Protein AF-A0ABD1RN39-F1 (afdb_monomer)

Structure (mmCIF, N/CA/C/O backbone):
data_AF-A0ABD1RN39-F1
#
_entry.id   AF-A0ABD1RN39-F1
#
loop_
_atom_site.group_PDB
_atom_site.id
_atom_site.type_symbol
_atom_site.label_atom_id
_atom_site.label_alt_id
_atom_site.label_comp_id
_atom_site.label_asym_id
_atom_site.label_entity_id
_atom_site.label_seq_id
_atom_site.pdbx_PDB_ins_code
_atom_site.Cartn_x
_atom_site.Cartn_y
_atom_site.Cartn_z
_atom_site.occupancy
_atom_site.B_iso_or_equiv
_atom_site.auth_seq_id
_atom_site.auth_comp_id
_atom_site.auth_asym_id
_atom_site.auth_atom_id
_atom_site.pdbx_PDB_model_num
ATOM 1 N N . MET A 1 1 ? -4.071 11.282 -17.818 1.00 54.38 1 MET A N 1
ATOM 2 C CA . MET A 1 1 ? -5.078 11.317 -16.741 1.00 54.38 1 MET A CA 1
ATOM 3 C C . MET A 1 1 ? -4.749 12.535 -15.912 1.00 54.38 1 MET A C 1
ATOM 5 O O . MET A 1 1 ? -3.592 12.672 -15.543 1.00 54.38 1 MET A O 1
ATOM 9 N N . ASP A 1 2 ? -5.693 13.455 -15.765 1.00 79.44 2 ASP A N 1
ATOM 10 C CA . ASP A 1 2 ? -5.464 14.704 -15.035 1.00 79.44 2 ASP A CA 1
ATOM 11 C C . ASP A 1 2 ? -5.264 14.408 -13.538 1.00 79.44 2 ASP A C 1
ATOM 13 O O . ASP A 1 2 ? -5.918 13.499 -13.013 1.00 79.44 2 ASP A O 1
ATOM 17 N N . ASP A 1 3 ? -4.368 15.124 -12.851 1.00 71.00 3 ASP A N 1
ATOM 18 C CA . ASP A 1 3 ? -4.032 14.857 -11.437 1.00 71.00 3 ASP A CA 1
ATOM 19 C C . ASP A 1 3 ? -5.289 14.898 -10.544 1.00 71.00 3 ASP A C 1
ATOM 21 O O . ASP A 1 3 ? -5.432 14.101 -9.614 1.00 71.00 3 ASP A O 1
ATOM 25 N N . THR A 1 4 ? -6.251 15.764 -10.879 1.00 75.12 4 THR A N 1
ATOM 26 C CA . THR A 1 4 ? -7.545 15.880 -10.194 1.00 75.12 4 THR A CA 1
ATOM 27 C C . THR A 1 4 ? -8.432 14.652 -10.405 1.00 75.12 4 THR A C 1
ATOM 29 O O . THR A 1 4 ? -8.993 14.124 -9.446 1.00 75.12 4 THR A O 1
ATOM 32 N N . MET A 1 5 ? -8.529 14.144 -11.637 1.00 73.00 5 MET A N 1
ATOM 33 C CA . MET A 1 5 ? -9.265 12.907 -11.944 1.00 73.00 5 MET A CA 1
ATOM 34 C C . MET A 1 5 ? -8.652 11.700 -11.229 1.00 73.00 5 MET A C 1
ATOM 36 O O . MET A 1 5 ? -9.372 10.822 -10.752 1.00 73.00 5 MET A O 1
ATOM 40 N N . PHE A 1 6 ? -7.323 11.662 -11.125 1.00 68.25 6 PHE A N 1
ATOM 41 C CA . PHE A 1 6 ? -6.609 10.608 -10.417 1.00 68.25 6 PHE A CA 1
ATOM 42 C C . PHE A 1 6 ? -6.840 10.660 -8.909 1.00 68.25 6 PHE A C 1
ATOM 44 O O . PHE A 1 6 ? -7.177 9.637 -8.313 1.00 68.25 6 PHE A O 1
ATOM 51 N N . ALA A 1 7 ? -6.743 11.844 -8.304 1.00 69.88 7 ALA A N 1
ATOM 52 C CA . ALA A 1 7 ? -7.048 12.030 -6.891 1.00 69.88 7 ALA A CA 1
ATOM 53 C C . ALA A 1 7 ? -8.496 11.631 -6.564 1.00 69.88 7 ALA A C 1
ATOM 55 O O . ALA A 1 7 ? -8.723 10.908 -5.598 1.00 69.88 7 ALA A O 1
ATOM 56 N N . LEU A 1 8 ? -9.460 12.030 -7.402 1.00 73.69 8 LEU A N 1
ATOM 57 C CA . LEU A 1 8 ? -10.871 11.665 -7.248 1.00 73.69 8 LEU A CA 1
ATOM 58 C C . LEU A 1 8 ? -11.103 10.158 -7.380 1.00 73.69 8 LEU A C 1
ATOM 60 O O . LEU A 1 8 ? -11.756 9.566 -6.526 1.00 73.69 8 LEU A O 1
ATOM 64 N N . THR A 1 9 ? -10.550 9.523 -8.414 1.00 73.75 9 THR A N 1
ATOM 65 C CA . THR A 1 9 ? -10.714 8.077 -8.641 1.00 73.75 9 THR A CA 1
ATOM 66 C C . THR A 1 9 ? -10.131 7.278 -7.484 1.00 73.75 9 THR A C 1
ATOM 68 O O . THR A 1 9 ? -10.786 6.394 -6.938 1.00 73.75 9 THR A O 1
ATOM 71 N N . ASN A 1 10 ? -8.914 7.627 -7.068 1.00 69.00 10 ASN A N 1
ATOM 72 C CA . ASN A 1 10 ? -8.259 6.967 -5.954 1.00 69.00 10 ASN A CA 1
ATOM 73 C C . ASN A 1 10 ? -9.017 7.206 -4.638 1.00 69.00 10 ASN A C 1
ATOM 75 O O . ASN A 1 10 ? -9.127 6.304 -3.819 1.00 69.00 10 ASN A O 1
ATOM 79 N N . SER A 1 11 ? -9.602 8.394 -4.463 1.00 71.94 11 SER A N 1
ATOM 80 C CA . SER A 1 11 ? -10.421 8.727 -3.303 1.00 71.94 11 SER A CA 1
ATOM 81 C C . SER A 1 11 ? -11.652 7.816 -3.273 1.00 71.94 11 SER A C 1
ATOM 83 O O . SER A 1 11 ? -11.841 7.055 -2.329 1.00 71.94 11 SER A O 1
ATOM 85 N N . VAL A 1 12 ? -12.427 7.754 -4.354 1.00 76.12 12 VAL A N 1
ATOM 86 C CA . VAL A 1 12 ? -13.604 6.875 -4.430 1.00 76.12 12 VAL A CA 1
ATOM 87 C C . VAL A 1 12 ? -13.245 5.407 -4.167 1.00 76.12 12 VAL A C 1
ATOM 89 O O . VAL A 1 12 ? -13.893 4.773 -3.335 1.00 76.12 12 VAL A O 1
ATOM 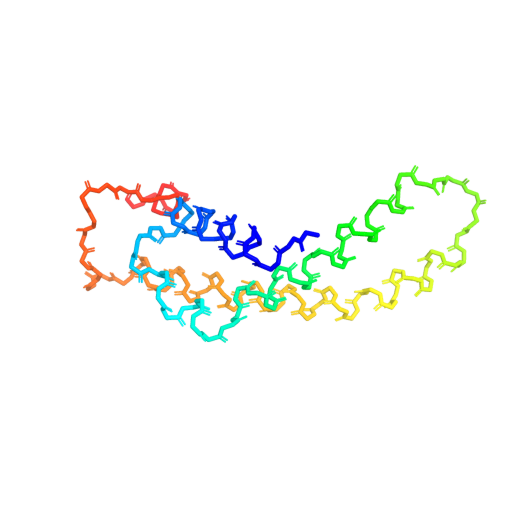92 N N . ILE A 1 13 ? -12.192 4.881 -4.803 1.00 73.19 13 ILE A N 1
ATOM 93 C CA . ILE A 1 13 ? -11.753 3.489 -4.609 1.00 73.19 13 ILE A CA 1
ATOM 94 C C . ILE A 1 13 ? -11.335 3.244 -3.158 1.00 73.19 13 ILE A C 1
ATOM 96 O O . ILE A 1 13 ? -11.785 2.271 -2.565 1.00 73.19 13 ILE A O 1
ATOM 100 N N . CYS A 1 14 ? -10.531 4.129 -2.564 1.00 71.50 14 CYS A N 1
ATOM 101 C CA . CYS A 1 14 ? -10.077 3.973 -1.182 1.00 71.50 14 CYS A CA 1
ATOM 102 C C . CYS A 1 14 ? -11.229 4.042 -0.180 1.00 71.50 14 CYS A C 1
ATOM 104 O O . CYS A 1 14 ? -11.230 3.295 0.787 1.00 71.50 14 CYS A O 1
ATOM 106 N N . ARG A 1 15 ? -12.229 4.899 -0.416 1.00 73.81 15 ARG A 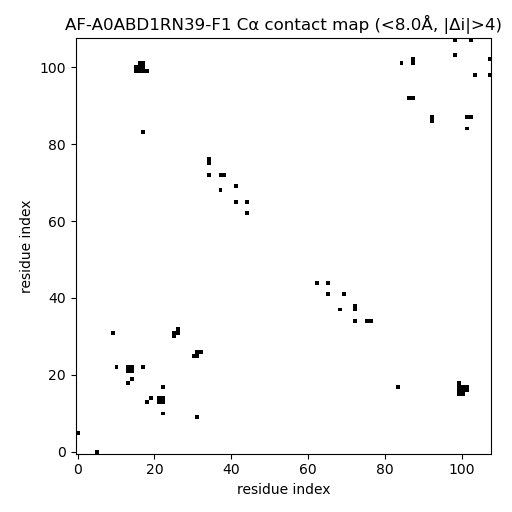N 1
ATOM 107 C CA . ARG A 1 15 ? -13.410 4.989 0.452 1.00 73.81 15 ARG A CA 1
ATOM 108 C C . ARG A 1 15 ? -14.252 3.722 0.412 1.00 73.81 15 ARG A C 1
ATOM 110 O O . ARG A 1 15 ? -14.797 3.329 1.434 1.00 73.81 15 ARG A O 1
ATOM 117 N N . ILE A 1 16 ? -14.393 3.130 -0.771 1.00 71.75 16 ILE A N 1
ATOM 118 C CA . ILE A 1 16 ? -15.143 1.887 -0.961 1.00 71.75 16 ILE A CA 1
ATOM 119 C C . ILE A 1 16 ? -14.363 0.707 -0.373 1.00 71.75 16 ILE A C 1
ATOM 121 O O . ILE A 1 16 ? -14.942 -0.133 0.303 1.00 71.75 16 ILE A O 1
ATOM 125 N N . ALA A 1 17 ? -13.055 0.651 -0.626 1.00 65.94 17 ALA A N 1
ATOM 126 C CA . ALA A 1 17 ? -12.210 -0.462 -0.221 1.00 65.94 17 ALA A CA 1
ATOM 127 C C . ALA A 1 17 ? -11.877 -0.455 1.274 1.00 65.94 17 ALA A C 1
ATOM 129 O O . ALA A 1 17 ? -11.849 -1.523 1.860 1.00 65.94 17 ALA A O 1
ATOM 130 N N . PHE A 1 18 ? -11.626 0.715 1.870 1.00 69.69 18 PHE A N 1
ATOM 131 C CA . PHE A 1 18 ? -11.047 0.860 3.216 1.00 69.69 18 PHE A CA 1
ATOM 132 C C . PHE A 1 18 ? -11.905 1.717 4.164 1.00 69.69 18 PHE A C 1
ATOM 134 O O . PHE A 1 18 ? -11.454 2.099 5.240 1.00 69.69 18 PHE A O 1
ATOM 141 N N . GLY A 1 19 ? -13.101 2.138 3.750 1.00 68.00 19 GLY A N 1
ATOM 142 C CA . GLY A 1 19 ? -13.950 3.014 4.557 1.00 68.00 19 GLY A CA 1
ATOM 143 C C . GLY A 1 19 ? -13.463 4.471 4.656 1.00 68.00 19 GLY A C 1
ATOM 144 O O . GLY A 1 19 ? -12.467 4.899 4.069 1.00 68.00 19 GLY A O 1
ATOM 145 N N . THR A 1 20 ? -14.222 5.299 5.378 1.00 63.00 20 THR A N 1
ATOM 146 C CA . THR A 1 20 ? -14.029 6.762 5.431 1.00 63.00 20 THR A CA 1
ATOM 147 C C . THR A 1 20 ? -12.930 7.254 6.378 1.00 63.00 20 THR A C 1
ATOM 149 O O . THR A 1 20 ? -12.476 8.383 6.202 1.00 63.00 20 THR A O 1
ATOM 152 N N . SER A 1 21 ? -12.493 6.466 7.370 1.00 57.25 21 SER A N 1
ATOM 153 C CA . SER A 1 21 ? -11.471 6.894 8.350 1.00 57.25 21 SER A CA 1
ATOM 154 C C . SER A 1 21 ? -10.042 6.811 7.807 1.00 57.25 21 SER A C 1
ATOM 156 O O . SER A 1 21 ? -9.216 7.664 8.121 1.00 57.25 21 SER A O 1
ATOM 158 N N . HIS A 1 22 ? -9.767 5.847 6.926 1.00 54.75 22 HIS A N 1
ATOM 159 C CA . HIS A 1 22 ? -8.434 5.561 6.375 1.00 54.75 22 HIS A CA 1
ATOM 160 C C . HIS A 1 22 ? -8.004 6.519 5.252 1.00 54.75 22 HIS A C 1
ATOM 162 O O . HIS A 1 22 ? -6.952 6.358 4.628 1.00 54.75 22 HIS A O 1
ATOM 168 N N . MET A 1 23 ? -8.855 7.502 4.953 1.00 54.44 23 MET A N 1
ATOM 169 C CA . MET A 1 23 ? -8.719 8.387 3.809 1.00 54.44 23 MET A CA 1
ATOM 170 C C . MET A 1 23 ? -7.752 9.541 4.052 1.00 54.44 23 MET A C 1
ATOM 172 O O . MET A 1 23 ? -6.989 9.874 3.156 1.00 54.44 23 MET A O 1
ATOM 176 N N . GLY A 1 24 ? -7.783 10.167 5.231 1.00 55.72 24 GLY A N 1
ATOM 177 C CA . GLY A 1 24 ? -7.041 11.410 5.475 1.00 55.72 24 GLY A CA 1
ATOM 178 C C . GLY A 1 24 ? -5.532 11.184 5.559 1.00 55.72 24 GLY A C 1
ATOM 179 O O . GLY A 1 24 ? -4.757 11.735 4.785 1.00 55.72 24 GLY A O 1
ATOM 180 N N . ASN A 1 25 ? -5.121 10.282 6.442 1.00 59.22 25 ASN A N 1
ATOM 181 C CA . ASN A 1 25 ? -3.724 10.026 6.793 1.00 59.22 25 ASN A CA 1
ATOM 182 C C . ASN A 1 25 ? -2.879 9.414 5.656 1.00 59.22 25 ASN A C 1
ATOM 184 O O . ASN A 1 25 ? -1.691 9.723 5.535 1.00 59.22 25 ASN A O 1
ATOM 188 N N . GLN A 1 26 ? -3.444 8.544 4.814 1.00 60.62 26 GLN A N 1
ATOM 189 C CA . GLN A 1 26 ? -2.677 7.854 3.766 1.00 60.62 26 GLN A CA 1
ATOM 190 C C . GLN A 1 26 ? -2.612 8.622 2.436 1.00 60.62 26 GLN A C 1
ATOM 192 O O . GLN A 1 26 ? -1.611 8.514 1.719 1.00 60.62 26 GLN A O 1
ATOM 197 N N . PHE A 1 27 ? -3.630 9.432 2.120 1.00 57.19 27 PHE A N 1
ATOM 198 C CA . PHE A 1 27 ? -3.589 10.351 0.976 1.00 57.19 27 PHE A CA 1
ATOM 199 C C . PHE A 1 27 ? -2.697 11.563 1.239 1.00 57.19 27 PHE A C 1
ATOM 201 O O . PHE A 1 27 ? -1.937 11.943 0.350 1.00 57.19 27 PHE A O 1
ATOM 208 N N . GLU A 1 28 ? -2.757 12.142 2.445 1.00 56.75 28 GLU A N 1
ATOM 209 C CA . GLU A 1 28 ? -1.911 13.282 2.829 1.00 56.75 28 GLU A CA 1
ATOM 210 C C . GLU A 1 28 ? -0.422 12.928 2.774 1.00 56.75 28 GLU A C 1
ATOM 212 O O . GLU A 1 28 ? 0.395 13.730 2.330 1.00 56.75 28 GLU A O 1
ATOM 217 N N . ASN A 1 29 ? -0.075 11.690 3.130 1.00 63.50 29 ASN A N 1
ATOM 218 C CA . ASN A 1 29 ? 1.300 11.198 3.079 1.00 63.50 29 ASN A CA 1
ATOM 219 C C . ASN A 1 29 ? 1.753 10.730 1.683 1.00 63.50 29 ASN A C 1
ATOM 221 O O . ASN A 1 29 ? 2.868 10.231 1.546 1.00 63.50 29 ASN A O 1
ATOM 225 N N . GLY A 1 30 ? 0.907 10.821 0.648 1.00 66.69 30 GLY A N 1
ATOM 226 C CA . GLY A 1 30 ? 1.258 10.456 -0.731 1.00 66.69 30 GLY A CA 1
ATOM 227 C C . GLY A 1 30 ? 1.502 8.960 -0.993 1.00 66.69 30 GLY A C 1
ATOM 228 O O . GLY A 1 30 ? 1.715 8.584 -2.146 1.00 66.69 30 GLY A O 1
ATOM 229 N N . GLN A 1 31 ? 1.413 8.096 0.027 1.00 70.31 31 GLN A N 1
ATOM 230 C CA . GLN A 1 31 ? 1.720 6.661 -0.066 1.00 70.31 31 GLN A CA 1
ATOM 231 C C . GLN A 1 31 ? 0.853 5.949 -1.112 1.00 70.31 31 GLN A C 1
ATOM 233 O O . GLN A 1 31 ? 1.370 5.172 -1.908 1.00 70.31 31 GLN A O 1
ATOM 238 N N . ILE A 1 32 ? -0.447 6.259 -1.183 1.00 70.50 32 ILE A N 1
ATOM 239 C CA . ILE A 1 32 ? -1.346 5.626 -2.163 1.00 70.50 32 ILE A CA 1
ATOM 240 C C . ILE A 1 32 ? -1.051 6.111 -3.593 1.00 70.50 32 ILE A C 1
ATOM 242 O O . ILE A 1 32 ? -1.142 5.336 -4.545 1.00 70.50 32 ILE A O 1
ATOM 246 N N . LYS A 1 33 ? -0.639 7.377 -3.766 1.00 71.12 33 LYS A N 1
ATOM 247 C CA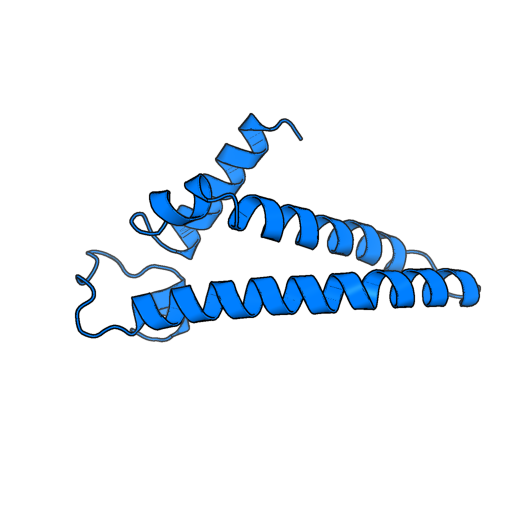 . LYS A 1 33 ? -0.233 7.904 -5.079 1.00 71.12 33 LYS A CA 1
ATOM 248 C C . LYS A 1 33 ? 1.036 7.208 -5.578 1.00 71.12 33 LYS A C 1
ATOM 250 O O . LYS A 1 33 ? 1.083 6.846 -6.750 1.00 71.12 33 LYS A O 1
ATOM 255 N N . GLU A 1 34 ? 2.025 6.986 -4.708 1.00 74.94 34 GLU A N 1
ATOM 256 C CA . GLU A 1 34 ? 3.239 6.223 -5.043 1.00 74.94 34 GLU A CA 1
ATOM 257 C C . GLU A 1 34 ? 2.898 4.763 -5.375 1.00 74.94 34 GLU A C 1
ATOM 259 O O . GLU A 1 34 ? 3.311 4.258 -6.416 1.00 74.94 34 GLU A O 1
ATOM 264 N N . LEU A 1 35 ? 2.052 4.122 -4.564 1.00 74.06 35 LEU A N 1
ATOM 265 C CA . LEU A 1 35 ? 1.612 2.739 -4.753 1.00 74.06 35 LEU A CA 1
ATOM 266 C C . LEU A 1 35 ? 0.912 2.517 -6.105 1.00 74.06 35 LEU A C 1
ATOM 268 O O . LEU A 1 35 ? 1.186 1.545 -6.810 1.00 74.06 35 LEU A O 1
ATOM 272 N N . LEU A 1 36 ? 0.027 3.439 -6.4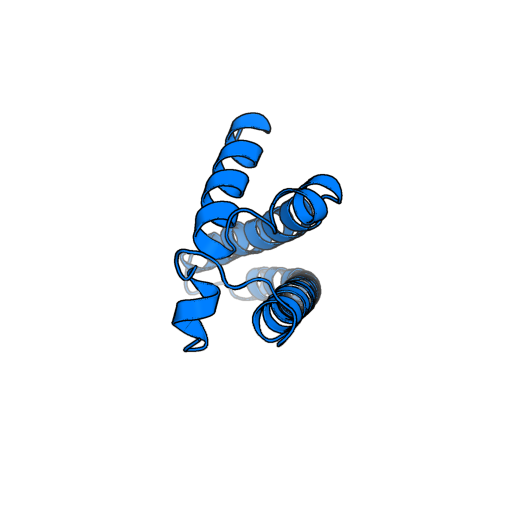90 1.00 73.44 36 LEU A N 1
ATOM 273 C CA . LEU A 1 36 ? -0.666 3.404 -7.776 1.00 73.44 36 LEU A CA 1
ATOM 274 C C . LEU A 1 36 ? 0.238 3.783 -8.956 1.00 73.44 36 LEU A C 1
ATOM 276 O O . LEU A 1 36 ? 0.097 3.225 -10.042 1.00 73.44 36 LEU A O 1
ATOM 280 N N . ALA A 1 37 ? 1.163 4.726 -8.776 1.00 74.88 37 ALA A N 1
ATOM 281 C CA . ALA A 1 37 ? 2.138 5.057 -9.811 1.00 74.88 37 ALA A CA 1
ATOM 282 C C . ALA A 1 37 ? 3.055 3.859 -10.101 1.00 74.88 37 ALA A C 1
ATOM 284 O O . ALA A 1 37 ? 3.295 3.537 -11.267 1.00 74.88 37 ALA A O 1
ATOM 285 N N . ASP A 1 38 ? 3.494 3.158 -9.053 1.00 72.88 38 ASP A N 1
ATOM 286 C CA . ASP A 1 38 ? 4.226 1.902 -9.170 1.00 72.88 38 ASP A CA 1
ATOM 287 C C . ASP A 1 38 ? 3.359 0.838 -9.860 1.00 72.88 38 ASP A C 1
ATOM 289 O O . ASP A 1 38 ? 3.823 0.194 -10.803 1.00 72.88 38 ASP A O 1
ATOM 293 N N . SER A 1 39 ? 2.081 0.700 -9.480 1.00 69.00 39 SER A N 1
ATOM 294 C CA . SER A 1 39 ? 1.180 -0.297 -10.075 1.00 69.00 39 SER A CA 1
ATOM 295 C C . SER A 1 39 ? 0.941 -0.079 -11.578 1.00 69.00 39 SER A C 1
ATOM 297 O O . SER A 1 39 ? 0.928 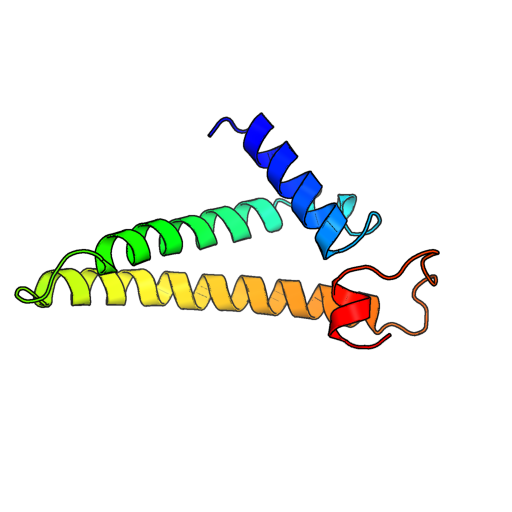-1.028 -12.370 1.00 69.00 39 SER A O 1
ATOM 299 N N . MET A 1 40 ? 0.841 1.185 -12.001 1.00 69.62 40 MET A N 1
ATOM 300 C CA . MET A 1 40 ? 0.697 1.582 -13.403 1.00 69.62 40 MET A CA 1
ATOM 301 C C . MET A 1 40 ? 1.904 1.200 -14.265 1.00 69.62 40 MET A C 1
ATOM 303 O O . MET A 1 40 ? 1.735 0.928 -15.456 1.00 69.62 40 MET A O 1
ATOM 307 N N . ILE A 1 41 ? 3.114 1.138 -13.699 1.00 67.31 41 ILE A N 1
ATOM 308 C CA . ILE A 1 41 ? 4.297 0.651 -14.426 1.00 67.31 41 ILE A CA 1
ATOM 309 C C . ILE A 1 41 ? 4.105 -0.825 -14.811 1.00 67.31 41 ILE A C 1
ATOM 311 O O . ILE A 1 41 ? 4.457 -1.208 -15.928 1.00 67.31 41 ILE A O 1
ATOM 315 N N . PHE A 1 42 ? 3.477 -1.641 -13.956 1.00 62.62 42 PHE A N 1
ATOM 316 C CA . PHE A 1 42 ? 3.184 -3.044 -14.280 1.00 62.62 42 PHE A CA 1
ATOM 317 C C . PHE A 1 42 ? 2.047 -3.194 -15.275 1.00 62.62 42 PHE A C 1
ATOM 319 O O . PHE A 1 42 ? 2.187 -3.989 -16.193 1.00 62.62 42 PHE A O 1
ATOM 326 N N . LEU A 1 43 ? 0.968 -2.412 -15.163 1.00 63.62 43 LEU A N 1
ATOM 327 C CA . LEU A 1 43 ? -0.112 -2.406 -16.164 1.00 63.62 43 LEU A CA 1
ATOM 328 C C . LEU A 1 43 ? 0.425 -2.105 -17.572 1.00 63.62 43 LEU A C 1
ATOM 330 O O . LEU A 1 43 ? 0.021 -2.736 -18.547 1.00 63.62 43 LEU A O 1
ATOM 334 N N . ARG A 1 44 ? 1.400 -1.193 -17.676 1.00 61.44 44 ARG A N 1
ATOM 335 C CA . ARG A 1 44 ? 2.085 -0.884 -18.941 1.00 61.44 44 ARG A CA 1
ATOM 336 C C . ARG A 1 44 ? 2.982 -2.024 -19.427 1.00 61.44 44 ARG A C 1
ATOM 338 O O . ARG A 1 44 ? 3.043 -2.257 -20.628 1.00 61.44 44 ARG A O 1
ATOM 345 N N . GLY A 1 45 ? 3.659 -2.730 -18.519 1.00 59.06 45 GLY A N 1
ATOM 346 C CA . GLY A 1 45 ? 4.462 -3.912 -18.848 1.00 59.06 45 GLY A CA 1
ATOM 347 C C . GLY A 1 45 ? 3.618 -5.128 -19.247 1.00 59.06 45 GLY A C 1
ATOM 348 O O . GLY A 1 45 ? 3.948 -5.820 -20.202 1.00 59.06 45 GLY A O 1
ATOM 349 N N . PHE A 1 46 ? 2.494 -5.357 -18.568 1.00 53.25 46 PHE A N 1
ATOM 350 C CA . PHE A 1 46 ? 1.560 -6.452 -18.840 1.00 53.25 46 PHE A CA 1
ATOM 351 C C . PHE A 1 46 ? 0.825 -6.247 -20.170 1.00 53.25 46 PHE A C 1
ATOM 353 O O . PHE A 1 46 ? 0.650 -7.197 -20.923 1.00 53.25 46 PHE A O 1
ATOM 360 N N . SER A 1 47 ? 0.531 -4.992 -20.534 1.00 53.44 47 SER A N 1
ATOM 361 C CA . SER A 1 47 ? 0.040 -4.631 -21.872 1.00 53.44 47 SER A CA 1
ATOM 362 C C . SER A 1 47 ? 1.014 -5.009 -23.001 1.00 53.44 47 SER A C 1
ATOM 364 O O . SER A 1 47 ? 0.575 -5.179 -24.134 1.00 53.44 47 SER A O 1
ATOM 366 N N . ALA A 1 48 ? 2.314 -5.165 -22.720 1.00 52.16 48 ALA A N 1
ATOM 367 C CA . ALA A 1 48 ? 3.294 -5.672 -23.683 1.00 52.16 48 ALA A CA 1
ATOM 368 C C . ALA A 1 48 ? 3.358 -7.216 -23.738 1.00 52.16 48 ALA A C 1
ATOM 370 O O . ALA A 1 48 ? 4.029 -7.756 -24.611 1.00 52.16 48 ALA A O 1
ATOM 371 N N . SER A 1 49 ? 2.669 -7.933 -22.840 1.00 47.84 49 SER A N 1
ATOM 372 C CA . SER A 1 49 ? 2.609 -9.404 -22.805 1.00 47.84 49 SER A CA 1
ATOM 373 C C . SER A 1 49 ? 1.420 -9.999 -23.572 1.00 47.84 49 SER A C 1
ATOM 375 O O . SER A 1 49 ? 1.417 -11.203 -23.815 1.00 47.84 49 SER A O 1
ATOM 377 N N . ASP A 1 50 ? 0.468 -9.185 -24.035 1.00 54.59 50 ASP A N 1
ATOM 378 C CA . ASP A 1 50 ? -0.439 -9.585 -25.126 1.00 54.59 50 ASP A CA 1
ATOM 379 C C . ASP A 1 50 ? 0.300 -9.619 -26.491 1.00 54.59 50 ASP A C 1
ATOM 381 O O . ASP A 1 50 ? -0.232 -10.077 -27.501 1.00 54.59 50 ASP A O 1
ATOM 385 N N . LEU A 1 51 ? 1.551 -9.138 -26.528 1.00 52.31 51 LEU A N 1
ATOM 386 C CA . LEU A 1 51 ? 2.345 -8.803 -27.713 1.00 52.31 51 LEU A CA 1
ATOM 387 C C . LEU A 1 51 ? 3.428 -9.859 -28.044 1.00 52.31 51 LEU A C 1
ATOM 389 O O . LEU A 1 51 ? 4.603 -9.547 -28.175 1.00 52.31 51 LEU A O 1
ATOM 393 N N . PHE A 1 52 ? 3.003 -11.085 -28.341 1.00 50.81 52 PHE A N 1
ATOM 394 C CA . PHE A 1 52 ? 3.683 -12.012 -29.272 1.00 50.81 52 PHE A CA 1
ATOM 395 C C . PHE A 1 52 ? 4.577 -13.154 -28.723 1.00 50.81 52 PHE A C 1
ATOM 397 O O . PHE A 1 52 ? 5.513 -12.942 -27.949 1.00 50.81 52 PHE A O 1
ATOM 404 N N . PRO A 1 53 ? 4.389 -14.379 -29.268 1.00 61.03 53 PRO A N 1
ATOM 405 C CA . PRO A 1 53 ? 5.431 -15.392 -29.382 1.00 61.03 53 PRO A CA 1
ATOM 406 C C . PRO A 1 53 ? 6.460 -14.980 -30.451 1.00 61.03 53 PRO A C 1
ATOM 408 O O . PRO A 1 53 ? 6.102 -14.413 -31.482 1.00 61.03 53 PRO A O 1
ATOM 411 N N . SER A 1 54 ? 7.719 -15.397 -30.269 1.00 60.31 54 SER A N 1
ATOM 412 C CA . SER A 1 54 ? 8.848 -15.283 -31.225 1.00 60.31 54 SER A CA 1
ATOM 413 C C . SER A 1 54 ? 9.659 -13.971 -31.198 1.00 60.31 54 SER A C 1
ATOM 415 O O . SER A 1 54 ? 9.787 -13.322 -32.226 1.00 60.31 54 SER A O 1
ATOM 417 N N . SER A 1 55 ? 10.238 -13.583 -30.049 1.00 59.50 55 SER A N 1
ATOM 418 C CA . SER A 1 55 ? 11.483 -12.774 -29.901 1.00 59.50 55 SER A CA 1
ATOM 419 C C . SER A 1 55 ? 11.720 -12.470 -28.412 1.00 59.50 55 SER A C 1
ATOM 421 O O . SER A 1 55 ? 11.272 -11.451 -27.904 1.00 59.50 55 SER A O 1
ATOM 423 N N . VAL A 1 56 ? 12.371 -13.376 -27.680 1.00 62.28 56 VAL A N 1
ATOM 424 C CA . VAL A 1 56 ? 12.274 -13.443 -26.202 1.00 62.28 56 VAL A CA 1
ATOM 425 C C . VAL A 1 56 ? 13.328 -12.591 -25.460 1.00 62.28 56 VAL A C 1
ATOM 427 O O . VAL A 1 56 ? 13.129 -12.237 -24.303 1.00 62.28 56 VAL A O 1
ATOM 430 N N . GLY A 1 57 ? 14.427 -12.195 -26.114 1.00 61.84 57 GLY A N 1
ATOM 431 C CA . GLY A 1 57 ? 15.556 -11.511 -25.453 1.00 61.84 57 GLY A CA 1
ATOM 432 C C . GLY A 1 57 ? 15.221 -10.138 -24.853 1.00 61.84 57 GLY A C 1
ATOM 433 O O . GLY A 1 57 ? 15.444 -9.909 -23.669 1.00 61.84 57 GLY A O 1
ATOM 434 N N . TRP A 1 58 ? 14.608 -9.245 -25.635 1.00 64.50 58 TRP A N 1
ATOM 435 C CA . TRP A 1 58 ? 14.257 -7.890 -25.181 1.00 64.50 58 TRP A CA 1
ATOM 436 C C . TRP A 1 58 ? 13.170 -7.884 -24.092 1.00 64.50 58 TRP A C 1
ATOM 438 O O . TRP A 1 58 ? 13.147 -6.996 -23.241 1.00 64.50 58 TRP A O 1
ATOM 448 N N . ILE A 1 59 ? 12.290 -8.892 -24.095 1.00 61.34 59 ILE A N 1
ATOM 449 C CA . ILE A 1 59 ? 11.245 -9.078 -23.083 1.00 61.34 59 ILE A CA 1
ATOM 450 C C . ILE A 1 59 ? 11.867 -9.551 -21.772 1.00 61.34 59 ILE A C 1
ATOM 452 O O . ILE A 1 59 ? 11.484 -9.055 -20.720 1.00 61.34 59 ILE A O 1
ATOM 456 N N . ILE A 1 60 ? 12.845 -10.463 -21.808 1.00 62.25 60 ILE A N 1
ATOM 457 C CA . ILE A 1 60 ? 13.561 -10.896 -20.600 1.00 62.25 60 ILE A CA 1
ATOM 458 C C . ILE A 1 60 ? 14.310 -9.719 -19.970 1.00 62.25 60 ILE A C 1
ATOM 460 O O . ILE A 1 60 ? 14.215 -9.538 -18.758 1.00 62.25 60 ILE A O 1
ATOM 464 N N . ASP A 1 61 ? 14.988 -8.883 -20.759 1.00 66.31 61 ASP A N 1
ATOM 465 C CA . ASP A 1 61 ? 15.665 -7.686 -20.241 1.00 66.31 61 ASP A CA 1
ATOM 466 C C . ASP A 1 61 ? 14.665 -6.691 -19.629 1.00 66.31 61 ASP A C 1
ATOM 468 O O . ASP A 1 61 ? 14.896 -6.137 -18.547 1.00 66.31 61 ASP A O 1
ATOM 472 N N . LEU A 1 62 ? 13.502 -6.522 -20.269 1.00 65.62 62 LEU A N 1
ATOM 473 C CA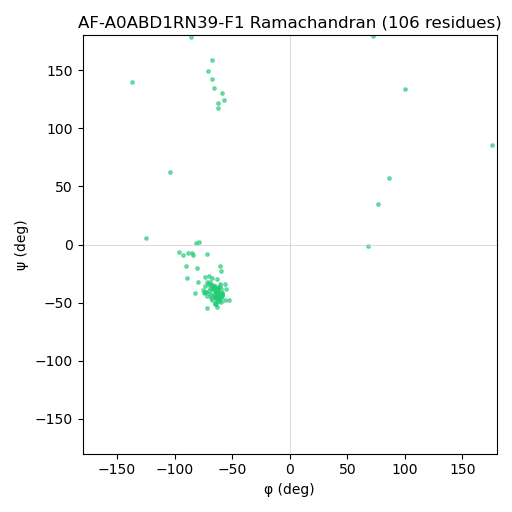 . LEU A 1 62 ? 12.414 -5.690 -19.767 1.00 65.62 62 LEU A CA 1
ATOM 474 C C . LEU A 1 62 ? 11.831 -6.255 -18.465 1.00 65.62 62 LEU A C 1
ATOM 476 O O . LEU A 1 62 ? 11.757 -5.526 -17.479 1.00 65.62 62 LEU A O 1
ATOM 480 N N . ILE A 1 63 ? 11.464 -7.538 -18.424 1.00 63.66 63 ILE A N 1
ATOM 481 C CA . ILE A 1 63 ? 10.918 -8.225 -17.244 1.00 63.66 63 ILE A CA 1
ATOM 482 C C . ILE A 1 63 ? 11.930 -8.201 -16.104 1.00 63.66 63 ILE A C 1
ATOM 484 O O . ILE A 1 63 ? 11.553 -7.901 -14.979 1.00 63.66 63 ILE A O 1
ATOM 488 N N . THR A 1 64 ? 13.212 -8.443 -16.373 1.00 67.69 64 THR A N 1
ATOM 489 C CA . THR A 1 64 ? 14.273 -8.412 -15.354 1.00 67.69 64 THR A CA 1
ATOM 490 C C . THR A 1 64 ? 14.434 -7.004 -14.773 1.00 67.69 64 THR A C 1
ATOM 492 O O . THR A 1 64 ? 14.553 -6.840 -13.556 1.00 67.69 64 THR A O 1
ATOM 495 N N . GLY A 1 65 ? 14.347 -5.964 -15.610 1.00 68.00 65 GLY A N 1
ATOM 496 C CA . GLY A 1 65 ? 14.308 -4.570 -15.159 1.00 68.00 65 GLY A CA 1
ATOM 497 C C . GLY A 1 65 ? 13.039 -4.219 -14.370 1.00 68.00 65 GLY A C 1
ATOM 498 O O . GLY A 1 65 ? 13.099 -3.482 -13.382 1.00 68.00 65 GLY A O 1
ATOM 499 N N . HIS A 1 66 ? 11.892 -4.779 -14.760 1.00 67.31 66 HIS A N 1
ATOM 500 C CA . HIS A 1 66 ? 10.626 -4.625 -14.043 1.00 67.31 66 HIS A CA 1
ATOM 501 C C . HIS A 1 66 ? 10.598 -5.433 -12.749 1.00 67.31 66 HIS A C 1
ATOM 503 O O . HIS A 1 66 ? 9.952 -4.996 -11.810 1.00 67.31 66 HIS A O 1
ATOM 509 N N . HIS A 1 67 ? 11.332 -6.541 -12.643 1.00 69.25 67 HIS A N 1
ATOM 510 C CA . HIS A 1 67 ? 11.321 -7.432 -11.486 1.00 69.25 67 HIS A CA 1
ATOM 511 C C . HIS A 1 67 ? 11.767 -6.716 -10.209 1.00 69.25 67 HIS A C 1
ATOM 513 O O . HIS A 1 67 ? 11.102 -6.818 -9.186 1.00 69.25 67 HIS A O 1
ATOM 519 N N . ARG A 1 68 ? 12.822 -5.892 -10.272 1.00 72.62 68 ARG A N 1
ATOM 520 C CA . ARG A 1 68 ? 13.233 -5.069 -9.118 1.00 72.62 68 ARG A CA 1
ATOM 521 C C . ARG A 1 68 ? 12.173 -4.040 -8.723 1.00 72.62 68 ARG A C 1
ATOM 523 O O . ARG A 1 68 ? 11.959 -3.799 -7.537 1.00 72.62 68 ARG A O 1
ATOM 530 N N . LYS A 1 69 ? 11.504 -3.430 -9.707 1.00 73.44 69 LYS A N 1
ATOM 531 C CA . LYS A 1 69 ? 10.384 -2.512 -9.446 1.00 73.44 69 LYS A CA 1
ATOM 532 C C . LYS A 1 69 ? 9.189 -3.265 -8.860 1.00 73.44 69 LYS A C 1
ATOM 534 O O . LYS A 1 69 ? 8.555 -2.758 -7.946 1.00 73.44 69 LYS A O 1
ATOM 539 N N . LEU A 1 70 ? 8.931 -4.479 -9.340 1.00 70.06 70 LEU A N 1
ATOM 540 C CA . LEU A 1 70 ? 7.856 -5.366 -8.908 1.00 70.06 70 LEU A CA 1
ATOM 541 C C . LEU A 1 70 ? 8.051 -5.786 -7.460 1.00 70.06 70 LEU A C 1
ATOM 543 O O . LEU A 1 70 ? 7.131 -5.679 -6.664 1.00 70.06 70 LEU A O 1
ATOM 547 N N . GLU A 1 71 ? 9.266 -6.177 -7.098 1.00 78.69 71 GLU A N 1
ATOM 548 C CA . GLU A 1 71 ? 9.608 -6.544 -5.730 1.00 78.69 71 GLU A CA 1
ATOM 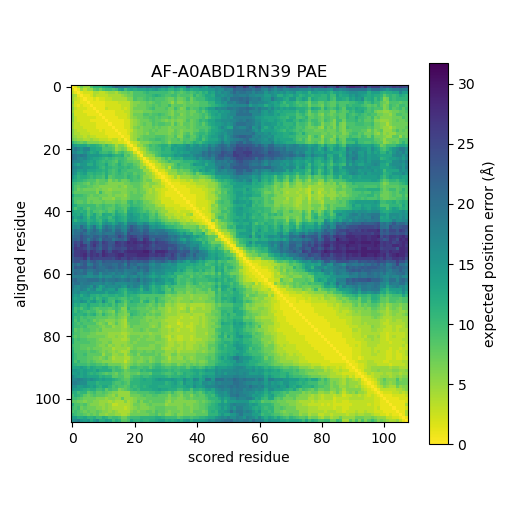549 C C . GLU A 1 71 ? 9.433 -5.360 -4.765 1.00 78.69 71 GLU A C 1
ATOM 551 O O . GLU A 1 71 ? 8.909 -5.522 -3.663 1.00 78.69 71 GLU A O 1
ATOM 556 N N . ARG A 1 72 ? 9.817 -4.144 -5.188 1.00 81.00 72 ARG A N 1
ATOM 557 C CA . ARG A 1 72 ? 9.570 -2.918 -4.413 1.00 81.00 72 ARG A CA 1
ATOM 558 C C . ARG A 1 72 ? 8.075 -2.622 -4.288 1.00 81.00 72 ARG A C 1
ATOM 560 O O . ARG A 1 72 ? 7.614 -2.339 -3.189 1.00 81.00 72 ARG A O 1
ATOM 567 N N . CYS A 1 73 ? 7.322 -2.726 -5.378 1.00 75.06 73 CYS A N 1
ATOM 568 C CA . CYS A 1 73 ? 5.886 -2.482 -5.367 1.00 75.06 73 CYS A CA 1
ATOM 569 C C . CYS A 1 73 ? 5.141 -3.497 -4.492 1.00 75.06 73 CYS A C 1
ATOM 571 O O . CYS A 1 73 ? 4.342 -3.095 -3.652 1.00 75.06 73 CYS A O 1
ATOM 573 N N . PHE A 1 74 ? 5.455 -4.790 -4.604 1.00 76.19 74 PHE A N 1
ATOM 574 C CA . PHE A 1 74 ? 4.895 -5.820 -3.729 1.00 76.19 74 PHE A CA 1
ATOM 575 C C . PHE A 1 74 ? 5.205 -5.546 -2.263 1.00 76.19 74 PHE A C 1
ATOM 577 O O . PHE A 1 74 ? 4.310 -5.671 -1.438 1.00 76.19 74 PHE A O 1
ATOM 584 N N . ARG A 1 75 ? 6.429 -5.121 -1.926 1.00 84.19 75 ARG A N 1
ATOM 585 C CA . ARG A 1 75 ? 6.764 -4.724 -0.550 1.00 84.19 75 ARG A CA 1
ATOM 586 C C . ARG A 1 75 ? 5.967 -3.513 -0.067 1.00 84.19 75 ARG A C 1
ATOM 588 O O . ARG A 1 75 ? 5.537 -3.499 1.085 1.00 84.19 75 ARG A O 1
ATOM 595 N N . ASN A 1 76 ? 5.751 -2.524 -0.932 1.00 80.12 76 ASN A N 1
ATOM 596 C CA . ASN A 1 76 ? 4.929 -1.358 -0.617 1.00 80.12 76 ASN A CA 1
ATOM 597 C C . ASN A 1 76 ? 3.464 -1.766 -0.378 1.00 80.12 76 ASN A C 1
ATOM 599 O O . ASN A 1 76 ? 2.883 -1.363 0.627 1.00 80.12 76 ASN A O 1
ATOM 603 N N . PHE A 1 77 ? 2.894 -2.617 -1.241 1.00 78.31 77 PHE A N 1
ATOM 604 C CA . PHE A 1 77 ? 1.543 -3.164 -1.071 1.00 78.31 77 PHE A CA 1
ATOM 605 C C . PHE A 1 77 ? 1.426 -4.034 0.183 1.00 78.31 77 PHE A C 1
ATOM 607 O O . PHE A 1 77 ? 0.475 -3.863 0.934 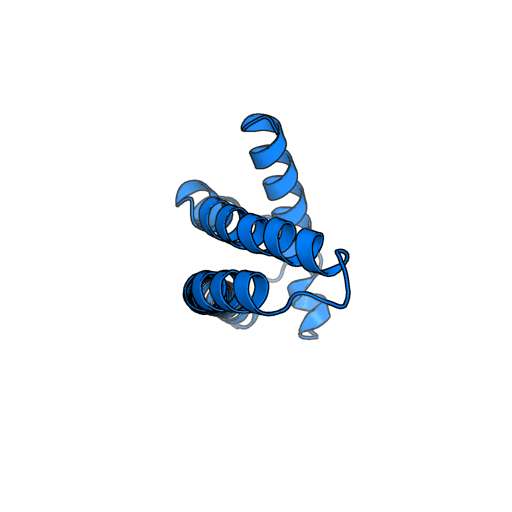1.00 78.31 77 PHE A O 1
ATOM 614 N N . ASP A 1 78 ? 2.386 -4.920 0.450 1.00 83.31 78 ASP A N 1
ATOM 615 C CA . ASP A 1 78 ? 2.403 -5.765 1.652 1.00 83.31 78 ASP A CA 1
ATOM 616 C C . ASP A 1 78 ? 2.431 -4.909 2.923 1.00 83.31 78 ASP A C 1
ATOM 618 O O . ASP A 1 78 ? 1.630 -5.108 3.830 1.00 83.31 78 ASP A O 1
ATOM 622 N N . THR A 1 79 ? 3.285 -3.883 2.957 1.00 85.19 79 THR A N 1
ATOM 623 C CA . THR A 1 79 ? 3.350 -2.945 4.087 1.00 85.19 79 THR A CA 1
ATOM 624 C C . THR A 1 79 ? 2.036 -2.183 4.262 1.00 85.19 79 THR A C 1
ATOM 626 O O . THR A 1 79 ? 1.578 -1.989 5.387 1.00 85.19 79 THR A O 1
ATOM 629 N N . PHE A 1 80 ? 1.427 -1.749 3.160 1.00 81.12 80 PHE A N 1
ATOM 630 C CA . PHE A 1 80 ? 0.149 -1.045 3.164 1.00 81.12 80 PHE A CA 1
ATOM 631 C C . PHE A 1 80 ? -0.994 -1.938 3.669 1.00 81.12 80 PHE A C 1
ATOM 633 O O . PHE A 1 80 ? -1.697 -1.558 4.602 1.00 81.12 80 PHE A O 1
ATOM 640 N N . PHE A 1 81 ? -1.141 -3.148 3.123 1.00 79.31 81 PHE A N 1
ATOM 641 C CA . PHE A 1 81 ? -2.184 -4.085 3.538 1.00 79.31 81 PHE A CA 1
ATOM 642 C C . PHE A 1 81 ? -1.990 -4.587 4.965 1.00 79.31 81 PHE A C 1
ATOM 644 O O . PHE A 1 81 ? -2.979 -4.743 5.667 1.00 79.31 81 PHE A O 1
ATOM 651 N N . ARG A 1 82 ? -0.750 -4.783 5.434 1.00 85.75 82 ARG A N 1
ATOM 652 C CA . ARG A 1 82 ? -0.485 -5.103 6.847 1.00 85.75 82 ARG A CA 1
ATOM 653 C C . ARG A 1 82 ? -0.998 -4.014 7.775 1.00 85.75 82 ARG A C 1
ATOM 655 O O . ARG A 1 82 ? -1.738 -4.327 8.692 1.00 85.75 82 ARG A O 1
ATOM 662 N N . LYS A 1 83 ? -0.673 -2.745 7.501 1.00 82.19 83 LYS A N 1
ATOM 663 C CA . LYS A 1 83 ? -1.182 -1.620 8.302 1.00 82.19 83 LYS A CA 1
ATOM 664 C C . LYS A 1 83 ? -2.708 -1.572 8.308 1.00 82.19 83 LYS A C 1
ATOM 666 O O . LYS A 1 83 ? -3.296 -1.361 9.359 1.00 82.19 83 LYS A O 1
ATOM 671 N N . LEU A 1 84 ? -3.331 -1.785 7.148 1.00 80.25 84 LEU A N 1
ATOM 672 C CA . LEU A 1 84 ? -4.787 -1.847 7.048 1.00 80.25 84 LEU A CA 1
ATOM 673 C C . LEU A 1 84 ? -5.361 -2.999 7.875 1.00 80.25 84 LEU A C 1
ATOM 675 O O . LEU A 1 84 ? -6.289 -2.783 8.642 1.00 80.25 84 LEU A O 1
ATOM 679 N N . LEU A 1 85 ? -4.814 -4.207 7.747 1.00 85.12 85 LEU A N 1
ATOM 680 C CA . LEU A 1 85 ? -5.272 -5.374 8.500 1.00 85.12 85 LEU A CA 1
ATOM 681 C C . LEU A 1 85 ? -5.081 -5.189 10.006 1.00 85.12 85 LEU A C 1
ATOM 683 O O . LEU A 1 85 ? -5.999 -5.494 10.757 1.00 85.12 85 LEU A O 1
ATOM 687 N N . ASP A 1 86 ? -3.935 -4.663 10.439 1.00 86.12 86 ASP A N 1
ATOM 688 C CA . ASP A 1 86 ? -3.657 -4.381 11.849 1.00 86.12 86 ASP A CA 1
ATOM 689 C C . ASP A 1 86 ? -4.681 -3.390 12.428 1.00 86.12 86 ASP A C 1
ATOM 691 O O . ASP A 1 86 ? -5.132 -3.569 13.555 1.00 86.12 86 ASP A O 1
ATOM 695 N N . GLU A 1 87 ? -5.098 -2.384 11.650 1.00 81.62 87 GLU A N 1
ATOM 696 C CA . GLU A 1 87 ? -6.144 -1.436 12.054 1.00 81.62 87 GLU A CA 1
ATOM 697 C C . GLU A 1 87 ? -7.529 -2.098 12.127 1.00 81.62 87 GLU A C 1
ATOM 699 O O . GLU A 1 87 ? -8.257 -1.881 13.093 1.00 81.62 87 GLU A O 1
ATOM 704 N N . HIS A 1 88 ? -7.895 -2.941 11.152 1.00 83.31 88 HIS A N 1
ATOM 705 C CA . HIS A 1 88 ? -9.208 -3.605 11.132 1.00 83.31 88 HIS A CA 1
ATOM 706 C C . HIS A 1 88 ? -9.332 -4.703 12.196 1.00 83.31 88 HIS A C 1
ATOM 708 O O . HIS A 1 88 ? -10.415 -4.902 12.740 1.00 83.31 88 HIS A O 1
ATOM 714 N N . LEU A 1 89 ? -8.229 -5.383 12.519 1.00 85.12 89 LEU A N 1
ATOM 715 C CA . LEU A 1 89 ? -8.166 -6.425 13.543 1.00 85.12 89 LEU A CA 1
ATOM 716 C C . LEU A 1 89 ? -7.975 -5.875 14.964 1.00 85.12 89 LEU A C 1
ATOM 718 O O . LEU A 1 89 ? -8.076 -6.654 15.914 1.00 85.12 89 LEU A O 1
ATOM 722 N N . ASP A 1 90 ? -7.699 -4.575 15.136 1.00 86.06 90 ASP A N 1
ATOM 723 C CA . ASP A 1 90 ? -7.577 -3.963 16.461 1.00 86.06 90 ASP A CA 1
ATOM 724 C C . ASP A 1 90 ? -8.917 -4.079 17.216 1.00 86.06 90 ASP A C 1
ATOM 726 O O . ASP A 1 90 ? -9.913 -3.477 16.806 1.00 86.06 90 ASP A O 1
ATOM 730 N N . PRO A 1 91 ? -8.973 -4.789 18.362 1.00 82.62 91 PRO A N 1
ATOM 731 C CA . PRO A 1 91 ? -10.189 -4.897 19.171 1.00 82.62 91 PRO A CA 1
ATOM 732 C C . PRO A 1 91 ? -10.698 -3.546 19.699 1.00 82.62 91 PRO A C 1
ATOM 734 O O . PRO A 1 91 ? -11.845 -3.443 20.135 1.00 82.62 91 PRO A O 1
ATOM 737 N N . SER A 1 92 ? -9.831 -2.532 19.699 1.00 85.81 92 SER A N 1
ATOM 738 C CA . SER A 1 92 ? -10.106 -1.158 20.121 1.00 85.81 92 SER A CA 1
ATOM 739 C C . SER A 1 92 ? -10.645 -0.289 18.981 1.00 85.81 92 SER A C 1
ATOM 741 O O . SER A 1 92 ? -11.051 0.849 19.242 1.00 85.81 92 SER A O 1
ATOM 743 N N . ARG A 1 93 ? -10.663 -0.790 17.733 1.00 82.88 93 ARG A N 1
ATOM 744 C CA . ARG A 1 93 ? -11.233 -0.080 16.582 1.00 82.88 93 ARG A CA 1
ATOM 745 C C . ARG A 1 93 ? -12.712 0.219 16.857 1.00 82.88 93 ARG A C 1
ATOM 747 O O . ARG A 1 93 ? -13.468 -0.683 17.233 1.00 82.88 93 ARG A O 1
ATOM 754 N N . PRO A 1 94 ? -13.166 1.471 16.666 1.00 79.94 94 PRO A N 1
ATOM 755 C CA . PRO A 1 94 ? -14.586 1.788 16.715 1.00 79.94 94 PRO A CA 1
ATOM 756 C C . PRO A 1 94 ? -15.333 0.939 15.686 1.00 79.94 94 PRO A C 1
ATOM 758 O O . PRO A 1 94 ? -14.987 0.979 14.506 1.00 79.94 94 PRO A O 1
ATOM 761 N N . ARG A 1 95 ? -16.353 0.183 16.112 1.00 74.50 95 ARG A N 1
ATOM 762 C CA . ARG A 1 95 ? -17.162 -0.589 15.161 1.00 74.50 95 ARG A CA 1
ATOM 763 C C . ARG A 1 95 ? -17.858 0.370 14.198 1.00 74.50 95 ARG A C 1
ATOM 765 O O . ARG A 1 95 ? -18.589 1.248 14.673 1.00 74.50 95 ARG A O 1
ATOM 772 N N . PRO A 1 96 ? -17.636 0.232 12.884 1.00 74.25 96 PRO A N 1
ATOM 773 C CA . PRO A 1 96 ? -18.363 1.025 11.915 1.00 74.25 96 PRO A CA 1
ATOM 774 C C . PRO A 1 96 ? -19.844 0.616 11.903 1.00 74.25 96 PRO A C 1
ATOM 776 O O . PRO A 1 96 ? -20.220 -0.463 12.354 1.00 74.25 96 PRO A O 1
ATOM 779 N N . GLU A 1 97 ? -20.704 1.506 11.409 1.00 76.88 97 GLU A N 1
ATOM 780 C CA . GLU A 1 97 ? -22.137 1.219 11.235 1.00 76.88 97 GLU A CA 1
ATOM 781 C C . GLU A 1 97 ? -22.386 0.202 10.108 1.00 76.88 97 GLU A C 1
ATOM 783 O O . GLU A 1 97 ? -23.378 -0.519 10.137 1.00 76.88 97 GLU A O 1
ATOM 788 N N . ASN A 1 98 ? -21.478 0.145 9.130 1.00 78.69 98 ASN A N 1
ATOM 789 C CA . ASN A 1 98 ? -21.487 -0.819 8.037 1.00 78.69 98 ASN A CA 1
ATOM 790 C C . ASN A 1 98 ? -20.070 -1.341 7.812 1.00 78.69 98 ASN A C 1
ATOM 792 O O . ASN A 1 98 ? -19.127 -0.545 7.814 1.00 78.69 98 ASN A O 1
ATOM 796 N N . ASP A 1 99 ? -19.962 -2.639 7.554 1.00 79.50 99 ASP A N 1
ATOM 797 C CA . ASP A 1 99 ? -18.707 -3.299 7.209 1.00 79.50 99 ASP A CA 1
ATOM 798 C C . ASP A 1 99 ? -18.193 -2.780 5.862 1.00 79.50 99 ASP A C 1
ATOM 800 O O . ASP A 1 99 ? -18.955 -2.632 4.895 1.00 79.50 99 ASP A O 1
ATOM 804 N N . ASP A 1 100 ? -16.898 -2.483 5.795 1.00 81.94 100 ASP A N 1
ATOM 805 C CA . ASP A 1 100 ? -16.241 -2.199 4.525 1.00 81.94 100 ASP A CA 1
ATOM 806 C C . ASP A 1 100 ? -15.758 -3.486 3.835 1.00 81.94 100 ASP A C 1
ATOM 808 O O . ASP A 1 100 ? -15.952 -4.608 4.309 1.00 81.94 100 ASP A O 1
ATOM 812 N N . ILE A 1 101 ? -15.170 -3.347 2.643 1.00 82.25 101 ILE A N 1
ATOM 813 C CA . ILE A 1 101 ? -14.715 -4.508 1.869 1.00 82.25 101 ILE A CA 1
ATOM 814 C C . ILE A 1 101 ? -13.660 -5.311 2.638 1.00 82.25 101 ILE A C 1
ATOM 816 O O . ILE A 1 101 ? -13.642 -6.535 2.503 1.00 82.25 101 ILE A O 1
ATOM 820 N N . ILE A 1 102 ? -12.796 -4.665 3.431 1.00 83.25 102 ILE A N 1
ATOM 821 C CA . ILE A 1 102 ? -11.790 -5.383 4.216 1.00 83.25 102 ILE A CA 1
ATOM 822 C C . ILE A 1 102 ? -12.475 -6.204 5.297 1.00 83.25 102 ILE A C 1
ATOM 824 O O . ILE A 1 102 ? -12.186 -7.396 5.371 1.00 83.25 102 ILE A O 1
ATOM 828 N N . ASP A 1 103 ? -13.410 -5.611 6.045 1.00 83.81 103 ASP A N 1
ATOM 829 C CA . ASP A 1 103 ? -14.206 -6.303 7.069 1.00 83.81 103 ASP A CA 1
ATOM 830 C C . ASP A 1 103 ? -14.876 -7.568 6.495 1.00 83.81 103 ASP A C 1
ATOM 832 O O . ASP A 1 103 ? -14.691 -8.672 7.014 1.00 83.81 103 ASP A O 1
ATOM 836 N N . VAL A 1 104 ? -15.524 -7.447 5.329 1.00 85.81 104 VAL A N 1
ATOM 837 C CA . VAL A 1 104 ? -16.156 -8.580 4.627 1.00 85.81 104 VAL A CA 1
ATOM 838 C C . VAL A 1 104 ? -15.136 -9.640 4.189 1.00 85.81 104 VAL A C 1
ATOM 840 O O . VAL A 1 104 ? -15.409 -10.838 4.278 1.00 85.81 104 VAL A O 1
ATOM 843 N N . MET A 1 105 ? -13.962 -9.234 3.694 1.00 85.62 105 MET A N 1
ATOM 844 C CA . MET A 1 105 ? -12.926 -10.163 3.224 1.00 85.62 105 MET A CA 1
ATOM 845 C C . MET A 1 105 ? -12.281 -10.965 4.358 1.00 85.62 105 MET A C 1
ATOM 847 O O . MET A 1 105 ? -11.875 -12.107 4.128 1.00 85.62 105 MET A O 1
ATOM 851 N N . ILE A 1 106 ? -12.166 -10.383 5.554 1.00 86.25 106 ILE A N 1
ATOM 852 C CA . ILE A 1 106 ? -11.572 -11.046 6.725 1.00 86.25 106 ILE A CA 1
ATOM 853 C C . ILE A 1 106 ? -12.613 -11.681 7.656 1.00 86.25 106 ILE A C 1
ATOM 855 O O . ILE A 1 106 ? -12.234 -12.426 8.559 1.00 86.25 106 ILE A O 1
ATOM 859 N N . GLY A 1 107 ? -13.904 -11.459 7.395 1.00 81.06 107 GLY A N 1
ATOM 860 C CA . GLY A 1 107 ? -15.017 -12.076 8.114 1.00 81.06 107 GLY A CA 1
ATOM 861 C C . GLY A 1 107 ? -15.274 -11.466 9.491 1.00 81.06 107 GLY A C 1
ATOM 862 O O . GLY A 1 107 ? -15.605 -12.215 10.415 1.00 81.06 107 GLY A O 1
ATOM 863 N N . LEU A 1 108 ? -15.067 -10.152 9.624 1.00 74.19 108 LEU A N 1
ATOM 864 C CA . LEU A 1 108 ? -15.483 -9.379 10.798 1.00 74.19 108 LEU A CA 1
ATOM 865 C C . LEU A 1 108 ? -16.980 -9.053 10.771 1.00 74.19 108 LEU A C 1
ATOM 867 O O . LEU A 1 108 ? -17.567 -9.078 9.667 1.00 74.19 108 LEU A O 1
#

Secondary structure (DSSP, 8-state):
--HHHHHHHHHHHHHHHHTTTTHHHHHHTTHHHHHHHHHHHHHHHHTTTSS-SS--HHHHHHHHHHHHHHHHHHHHHHHHHHHHHHHHH-TTSPPPSS--HHHHHHT-

Solvent-accessible surface area (backbone atoms only — not comparable to full-atom values): 6376 Å² total; per-residue (Å²): 132,56,72,65,60,50,53,50,51,52,47,56,50,44,40,57,45,58,28,79,80,62,49,60,72,42,56,75,68,42,53,57,59,52,53,50,56,50,49,49,55,48,56,58,52,53,64,53,68,81,64,70,90,91,74,65,68,70,52,50,55,48,49,57,62,44,45,62,53,46,55,52,43,51,51,51,50,50,54,51,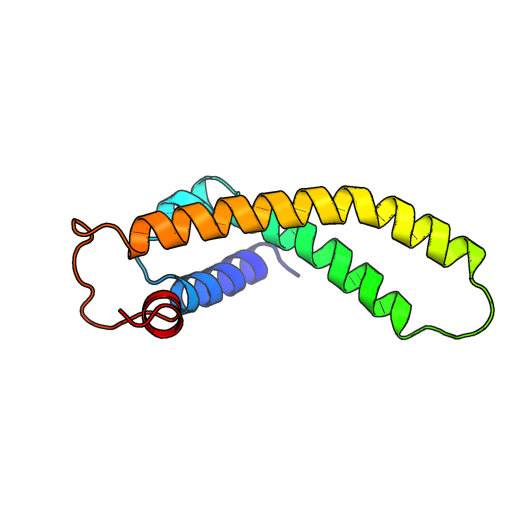51,49,55,52,49,56,53,72,67,35,89,82,50,81,81,67,97,63,81,35,52,54,36,61,73,74,67,105

Sequence (108 aa):
MDDTMFALTNSVICRIAFGTSHMGNQFENGQIKELLADSMIFLRGFSASDLFPSSVGWIIDLITGHHRKLERCFRNFDTFFRKLLDEHLDPSRPRPENDDIIDVMIGL

pLDDT: mean 71.04, std 9.97, range [47.84, 86.25]

Mean predicted aligned error: 10.54 Å

Organism: NCBI:txid205694

Foldseek 3Di:
DDPVVVLVVLQVVCCQAQNDPVRPVCVVVCLVVVLVVLVVVVVVLVVCVVPDDDDCVVNCVVVVVNVVSVVVSVVSVVVVVVVSVCQVPPPPRDDDPDDHNVCVVVVD

Radius of gyration: 17.4 Å; Cα contacts (8 Å, |Δi|>4): 42; chains: 1; bounding box: 38×31×51 Å

InterPro domains:
  IPR036396 Cytochrome P450 superfamily [G3DSA:1.10.630.10] (1-108)
  IPR036396 Cytochrome P450 superfamily [SSF48264] (3-106)
  IPR050193 Plant Cytochrome P450 71 [PTHR47956] (1-107)

Nearest PDB structures (foldseek):
  6uan-assembly1_Z  TM=5.974E-01  e=5.703E+00  Spodoptera aff. frugiperda 1 BOLD-2017
  5jm4-assembly1_B  TM=6.092E-01  e=9.227E+00  Homo sapiens